Protein AF-A0A842V057-F1 (afdb_monomer_lite)

Foldseek 3Di:
DVVLLVVLLVLLVVQLPDPPFDPVSNVLSVVLNVLCPDPDDLLSSLVVSLVSLVVPPDVPGDPVNVVSSVVSNVSSVVRD

Radius of gyration: 11.75 Å; chains: 1; bounding box: 31×22×29 Å

Structure (mmCIF, N/CA/C/O backbone):
data_AF-A0A842V057-F1
#
_entry.id   AF-A0A842V057-F1
#
loop_
_atom_site.group_PDB
_atom_site.id
_atom_site.type_symbol
_atom_site.label_atom_id
_atom_site.label_alt_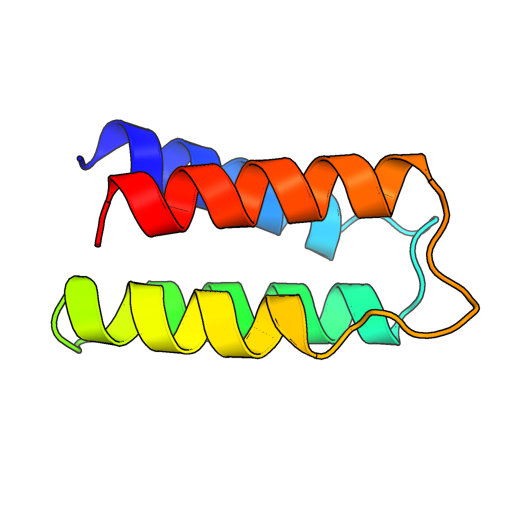id
_atom_site.label_comp_id
_atom_site.label_asym_id
_atom_site.label_entity_id
_atom_site.label_seq_id
_atom_site.pdbx_PDB_ins_code
_atom_site.Cartn_x
_atom_site.Cartn_y
_atom_site.Cartn_z
_atom_site.occupancy
_atom_site.B_iso_or_equiv
_atom_site.auth_seq_id
_atom_site.auth_comp_id
_atom_site.auth_asym_id
_atom_site.auth_atom_id
_atom_site.pdbx_PDB_model_num
ATOM 1 N N . MET A 1 1 ? -10.012 12.071 3.756 1.00 57.69 1 MET A N 1
ATOM 2 C CA . MET A 1 1 ? -9.923 10.774 4.465 1.00 57.69 1 MET A CA 1
ATOM 3 C C . MET A 1 1 ? -10.379 9.577 3.617 1.00 57.69 1 MET A C 1
ATOM 5 O O . MET A 1 1 ? -9.507 8.859 3.154 1.00 57.69 1 MET A O 1
ATOM 9 N N . ARG A 1 2 ? -11.678 9.352 3.317 1.00 69.62 2 ARG A N 1
ATOM 10 C CA . ARG A 1 2 ? -12.093 8.191 2.473 1.00 69.62 2 ARG A CA 1
ATOM 11 C C . ARG A 1 2 ? -11.572 8.248 1.031 1.00 69.62 2 ARG A C 1
ATOM 13 O O . ARG A 1 2 ? -11.296 7.213 0.440 1.00 69.62 2 ARG A O 1
ATOM 20 N N . GLU A 1 3 ? -11.453 9.451 0.479 1.00 81.06 3 GLU A N 1
ATOM 21 C CA . GLU A 1 3 ? -10.982 9.664 -0.893 1.00 81.06 3 GLU A CA 1
ATOM 22 C C . GLU A 1 3 ? -9.480 9.399 -1.037 1.00 81.06 3 GLU A C 1
ATOM 24 O O . GLU A 1 3 ? -9.083 8.672 -1.936 1.00 81.06 3 GLU A O 1
ATOM 29 N N . GLN A 1 4 ? -8.673 9.849 -0.070 1.00 84.62 4 GLN A N 1
ATOM 30 C CA . GLN A 1 4 ? -7.231 9.577 -0.035 1.00 84.62 4 GLN A CA 1
ATOM 31 C C . GLN A 1 4 ? -6.936 8.080 0.122 1.00 84.62 4 GLN A C 1
ATOM 33 O O . GLN A 1 4 ? -6.069 7.549 -0.559 1.00 84.62 4 GLN A O 1
ATOM 38 N N . LEU A 1 5 ? -7.688 7.362 0.968 1.00 87.81 5 LEU A N 1
ATOM 39 C CA . LEU A 1 5 ? -7.516 5.911 1.087 1.00 87.81 5 LEU A CA 1
ATOM 40 C C . LEU A 1 5 ? -7.887 5.193 -0.220 1.00 87.81 5 LEU A C 1
ATOM 42 O O . LEU A 1 5 ? -7.215 4.246 -0.612 1.00 87.81 5 LEU A O 1
ATOM 46 N N . ARG A 1 6 ? -8.932 5.652 -0.920 1.00 89.31 6 ARG A N 1
ATOM 47 C CA . ARG A 1 6 ? -9.304 5.112 -2.235 1.00 89.31 6 ARG A CA 1
ATOM 48 C C . ARG A 1 6 ? -8.218 5.376 -3.281 1.00 89.31 6 ARG A C 1
ATOM 50 O O . ARG A 1 6 ? -7.930 4.485 -4.071 1.00 89.31 6 ARG A O 1
ATOM 57 N N . GLU A 1 7 ? -7.624 6.564 -3.274 1.00 90.44 7 GLU A N 1
ATOM 58 C CA . GLU A 1 7 ? -6.501 6.916 -4.146 1.00 90.44 7 GLU A CA 1
ATOM 59 C C . GLU A 1 7 ? -5.290 6.012 -3.884 1.00 90.44 7 GLU A C 1
ATOM 61 O O . GLU A 1 7 ? -4.778 5.391 -4.814 1.00 90.44 7 GLU A O 1
ATOM 66 N N . ILE A 1 8 ? -4.900 5.847 -2.616 1.00 91.88 8 ILE A N 1
ATOM 67 C CA . ILE A 1 8 ? -3.827 4.932 -2.199 1.00 91.88 8 ILE A CA 1
ATOM 68 C C . ILE A 1 8 ? -4.100 3.512 -2.695 1.00 91.88 8 ILE A C 1
ATOM 70 O O . ILE A 1 8 ? -3.223 2.884 -3.281 1.00 91.88 8 ILE A O 1
ATOM 74 N N . MET A 1 9 ? -5.322 3.016 -2.499 1.00 92.88 9 MET A N 1
ATOM 75 C CA . MET A 1 9 ? -5.718 1.680 -2.943 1.00 92.88 9 MET A CA 1
ATOM 76 C C . MET A 1 9 ? -5.628 1.521 -4.463 1.00 92.88 9 MET A C 1
ATOM 78 O O . MET A 1 9 ? -5.182 0.475 -4.921 1.00 92.88 9 MET A O 1
ATOM 82 N N . GLY A 1 10 ? -5.985 2.548 -5.238 1.00 92.50 10 GLY A N 1
ATOM 83 C CA . GLY A 1 10 ? -5.822 2.537 -6.695 1.00 92.50 10 GLY A CA 1
ATOM 84 C C . GLY A 1 10 ? -4.353 2.471 -7.119 1.00 92.50 10 GLY A C 1
ATOM 85 O O . GLY A 1 10 ? -3.985 1.641 -7.944 1.00 92.50 10 GLY A O 1
ATOM 86 N N . ILE A 1 11 ? -3.489 3.281 -6.499 1.00 91.38 11 ILE A N 1
ATOM 87 C CA . ILE A 1 11 ? -2.047 3.280 -6.796 1.00 91.38 11 ILE A CA 1
ATOM 88 C C . ILE A 1 11 ? -1.408 1.931 -6.425 1.00 91.38 11 ILE A C 1
ATOM 90 O O . ILE A 1 11 ? -0.554 1.425 -7.158 1.00 91.38 11 ILE A O 1
ATOM 94 N N . LEU A 1 12 ? -1.797 1.347 -5.288 1.00 93.06 12 LEU A N 1
ATOM 95 C CA . LEU A 1 12 ? -1.315 0.034 -4.859 1.00 93.06 12 LEU A CA 1
ATOM 96 C C . LEU A 1 12 ? -1.790 -1.076 -5.803 1.00 93.06 12 LEU A C 1
ATOM 98 O O . LEU A 1 12 ? -0.994 -1.946 -6.147 1.00 93.06 12 LEU A O 1
ATOM 102 N N . ASP A 1 13 ? -3.046 -1.046 -6.251 1.00 93.31 13 ASP A N 1
ATOM 103 C CA . ASP A 1 13 ? -3.571 -2.040 -7.191 1.00 93.31 13 ASP A CA 1
ATOM 104 C C . ASP A 1 13 ? -2.821 -1.982 -8.532 1.00 93.31 13 ASP A C 1
ATOM 106 O O . ASP A 1 13 ? -2.327 -3.009 -9.006 1.00 93.31 13 ASP A O 1
ATOM 110 N N . ASP A 1 14 ? -2.599 -0.779 -9.072 1.00 91.81 14 ASP A N 1
ATOM 111 C CA . ASP A 1 14 ? -1.795 -0.560 -10.281 1.00 91.81 14 ASP A CA 1
ATOM 112 C C . ASP A 1 14 ? -0.376 -1.131 -10.138 1.00 91.81 14 ASP A C 1
ATOM 114 O O . ASP A 1 14 ? 0.108 -1.850 -11.013 1.00 91.81 14 ASP A O 1
ATOM 118 N N . LEU A 1 15 ? 0.299 -0.840 -9.020 1.00 89.62 15 LEU A N 1
ATOM 119 C CA . LEU A 1 15 ? 1.644 -1.356 -8.753 1.00 89.62 15 LEU A CA 1
ATOM 120 C C . LEU A 1 15 ? 1.645 -2.878 -8.602 1.00 89.62 15 LEU A C 1
ATOM 122 O O . LEU A 1 15 ? 2.543 -3.544 -9.112 1.00 89.62 15 LEU A O 1
ATOM 126 N N . SER A 1 16 ? 0.649 -3.449 -7.924 1.00 90.50 16 SER A N 1
ATOM 127 C CA . SER A 1 16 ? 0.553 -4.897 -7.721 1.00 90.50 16 SER A CA 1
ATOM 128 C C . SER A 1 16 ? 0.376 -5.668 -9.033 1.00 90.50 16 SER A C 1
ATOM 130 O O . SER A 1 16 ? 0.819 -6.812 -9.125 1.00 90.50 16 SER A O 1
ATOM 132 N N . ASN A 1 17 ? -0.194 -5.028 -10.058 1.00 90.88 17 ASN A N 1
ATOM 133 C CA . ASN A 1 17 ? -0.445 -5.614 -11.373 1.00 90.88 17 ASN A CA 1
ATOM 134 C C . ASN A 1 17 ? 0.632 -5.272 -12.421 1.00 90.88 17 ASN A C 1
ATOM 136 O O . ASN A 1 17 ? 0.627 -5.845 -13.514 1.00 90.88 17 ASN A O 1
ATOM 140 N N . ASP A 1 18 ? 1.588 -4.390 -12.110 1.00 88.12 18 ASP A N 1
ATOM 141 C CA . ASP A 1 18 ? 2.640 -4.000 -13.051 1.00 88.12 18 ASP A CA 1
ATOM 142 C C . ASP A 1 18 ? 3.688 -5.119 -13.217 1.00 88.12 18 ASP A C 1
ATOM 144 O O . ASP A 1 18 ? 4.468 -5.462 -12.320 1.00 88.12 18 ASP A O 1
ATOM 148 N N . ILE A 1 19 ? 3.713 -5.722 -14.407 1.00 85.88 19 ILE A N 1
ATOM 149 C CA . ILE A 1 19 ? 4.637 -6.809 -14.752 1.00 85.88 19 ILE A CA 1
ATOM 150 C C . ILE A 1 19 ? 6.095 -6.346 -14.864 1.00 85.88 19 ILE A C 1
ATOM 152 O O . ILE A 1 19 ? 6.994 -7.183 -14.766 1.00 85.88 19 ILE A O 1
ATOM 156 N N . ASN A 1 20 ? 6.335 -5.042 -15.030 1.00 85.56 20 ASN A N 1
ATOM 157 C CA . ASN A 1 20 ? 7.674 -4.471 -15.177 1.00 85.56 20 ASN A CA 1
ATOM 158 C C . ASN A 1 20 ? 8.388 -4.299 -13.836 1.00 85.56 20 ASN A C 1
ATOM 160 O O . ASN A 1 20 ? 9.616 -4.214 -13.805 1.00 85.56 20 ASN A O 1
ATOM 164 N N . ILE A 1 21 ? 7.649 -4.282 -12.724 1.00 84.44 21 ILE A N 1
ATOM 165 C CA . ILE A 1 21 ? 8.258 -4.199 -11.399 1.00 84.44 21 ILE A CA 1
ATOM 166 C C . ILE A 1 21 ? 8.695 -5.584 -10.904 1.00 84.44 21 ILE A C 1
ATOM 168 O O . ILE A 1 21 ? 8.238 -6.630 -11.370 1.00 84.44 21 ILE A O 1
ATOM 172 N N . SER A 1 22 ? 9.623 -5.635 -9.951 1.00 84.75 22 SER A N 1
ATOM 173 C CA . SER A 1 22 ? 10.094 -6.924 -9.436 1.00 84.75 22 SER A CA 1
ATOM 174 C C . SER A 1 22 ? 8.995 -7.654 -8.650 1.00 84.75 22 SER A C 1
ATOM 176 O O . SER A 1 22 ? 8.181 -7.039 -7.956 1.00 84.75 22 SER A O 1
ATOM 178 N N . LYS A 1 23 ? 9.000 -8.995 -8.701 1.00 85.19 23 LYS A N 1
ATOM 179 C CA . LYS A 1 23 ? 8.048 -9.838 -7.953 1.00 85.19 23 LYS A CA 1
ATOM 180 C C . LYS A 1 23 ? 8.024 -9.496 -6.458 1.00 85.19 23 LYS A C 1
ATOM 182 O O . LYS A 1 23 ? 6.955 -9.485 -5.859 1.00 85.19 23 LYS A O 1
ATOM 187 N N . ASN A 1 24 ? 9.187 -9.188 -5.882 1.00 83.88 24 ASN A N 1
ATOM 188 C CA . ASN A 1 24 ? 9.319 -8.845 -4.466 1.00 83.88 24 ASN A CA 1
ATOM 189 C C . ASN A 1 24 ? 8.566 -7.553 -4.124 1.00 83.88 24 ASN A C 1
ATOM 191 O O . ASN A 1 24 ? 7.904 -7.486 -3.092 1.00 83.88 24 ASN A O 1
ATOM 195 N N . VAL A 1 25 ? 8.628 -6.544 -5.001 1.00 85.62 25 VAL A N 1
ATOM 196 C CA . VAL A 1 25 ? 7.881 -5.293 -4.815 1.00 85.62 25 VAL A CA 1
ATOM 197 C C . VAL A 1 25 ? 6.380 -5.540 -4.975 1.00 85.62 25 VAL A C 1
ATOM 199 O O . VAL A 1 25 ? 5.632 -5.148 -4.085 1.00 85.62 25 VAL A O 1
ATOM 202 N N . ARG A 1 26 ? 5.933 -6.272 -6.012 1.00 88.81 26 ARG A N 1
ATOM 203 C CA . ARG A 1 26 ? 4.502 -6.630 -6.171 1.00 88.81 26 ARG A CA 1
ATOM 204 C C . ARG A 1 26 ? 3.935 -7.345 -4.952 1.00 88.81 26 ARG A C 1
ATOM 206 O O . ARG A 1 26 ? 2.846 -7.014 -4.490 1.00 88.81 26 ARG A O 1
ATOM 213 N N . GLN A 1 27 ? 4.669 -8.330 -4.434 1.00 88.69 27 GLN A N 1
ATOM 214 C CA . GLN A 1 27 ? 4.235 -9.096 -3.272 1.00 88.69 27 GLN A CA 1
ATOM 215 C C . GLN A 1 27 ? 4.074 -8.188 -2.050 1.00 88.69 27 GLN A C 1
ATOM 217 O O . GLN A 1 27 ? 3.052 -8.251 -1.376 1.00 88.69 27 GLN A O 1
ATOM 222 N N . ARG A 1 28 ? 5.032 -7.288 -1.810 1.00 88.12 28 ARG A N 1
ATOM 223 C CA . ARG A 1 28 ? 4.951 -6.346 -0.691 1.00 88.12 28 ARG A CA 1
ATOM 224 C C . ARG A 1 28 ? 3.793 -5.361 -0.838 1.00 88.12 28 ARG A C 1
ATOM 226 O O . ARG A 1 28 ? 3.083 -5.110 0.126 1.00 88.12 28 ARG A O 1
ATOM 233 N N . VAL A 1 29 ? 3.577 -4.832 -2.040 1.00 91.06 29 VAL A N 1
ATOM 234 C CA . VAL A 1 29 ? 2.419 -3.977 -2.341 1.00 91.06 29 VAL A CA 1
ATOM 235 C C . VAL A 1 29 ? 1.111 -4.726 -2.057 1.00 91.06 29 VAL A C 1
ATOM 237 O O . VAL A 1 29 ? 0.207 -4.171 -1.442 1.00 91.06 29 VAL A O 1
ATOM 240 N N . SER A 1 30 ? 1.041 -6.012 -2.407 1.00 92.81 30 SER A N 1
ATOM 241 C CA . SER A 1 30 ? -0.121 -6.857 -2.101 1.00 92.81 30 SER A CA 1
ATOM 242 C C . SER A 1 30 ? -0.322 -7.045 -0.591 1.00 92.81 30 SER A C 1
ATOM 244 O O . SER A 1 30 ? -1.448 -6.979 -0.108 1.00 92.81 30 SER A O 1
ATOM 246 N N . GLU A 1 31 ? 0.757 -7.224 0.179 1.00 93.19 31 GLU A N 1
ATOM 247 C CA . GLU A 1 31 ? 0.703 -7.289 1.650 1.00 93.19 31 GLU A CA 1
ATOM 248 C C . GLU A 1 31 ? 0.158 -5.982 2.253 1.00 93.19 31 GLU A C 1
ATOM 250 O O . GLU A 1 31 ? -0.672 -6.020 3.162 1.00 93.19 31 GLU A O 1
ATOM 255 N N . VAL A 1 32 ? 0.552 -4.827 1.708 1.00 94.06 32 VAL A N 1
ATOM 256 C CA . VAL A 1 32 ? 0.040 -3.514 2.134 1.00 94.06 32 VAL A CA 1
ATOM 257 C C . VAL A 1 32 ? -1.460 -3.388 1.863 1.00 94.06 32 VAL A C 1
ATOM 259 O O . VAL A 1 32 ? -2.197 -2.931 2.735 1.00 94.06 32 VAL A O 1
ATOM 262 N N . ILE A 1 33 ? -1.940 -3.841 0.700 1.00 94.88 33 ILE A N 1
ATOM 263 C CA . ILE A 1 33 ? -3.379 -3.864 0.384 1.00 94.88 33 ILE A CA 1
ATOM 264 C C . ILE A 1 33 ? -4.147 -4.701 1.417 1.00 94.88 33 ILE A C 1
ATOM 266 O O . ILE A 1 33 ? -5.221 -4.298 1.865 1.00 94.88 33 ILE A O 1
ATOM 270 N N . VAL A 1 34 ? -3.608 -5.851 1.829 1.00 95.19 34 VAL A N 1
ATOM 271 C CA . VAL A 1 34 ? -4.232 -6.692 2.866 1.00 95.19 34 VAL A CA 1
ATOM 272 C C . VAL A 1 34 ? -4.284 -5.961 4.209 1.00 95.19 34 VAL A C 1
ATOM 274 O O . VAL A 1 34 ? -5.327 -5.970 4.862 1.00 95.19 34 VAL A O 1
ATOM 277 N N . VAL A 1 35 ? -3.199 -5.291 4.606 1.00 94.69 35 VAL A N 1
ATOM 278 C CA . VAL A 1 35 ? -3.146 -4.495 5.844 1.00 94.69 35 VAL A CA 1
ATOM 279 C C . VAL A 1 35 ? -4.184 -3.375 5.831 1.00 94.69 35 VAL A C 1
ATOM 281 O O . VAL A 1 35 ? -4.939 -3.234 6.788 1.00 94.69 35 VAL A O 1
ATOM 284 N N . LEU A 1 36 ? -4.283 -2.611 4.743 1.00 92.81 36 LEU A N 1
ATOM 285 C CA . LEU A 1 36 ? -5.229 -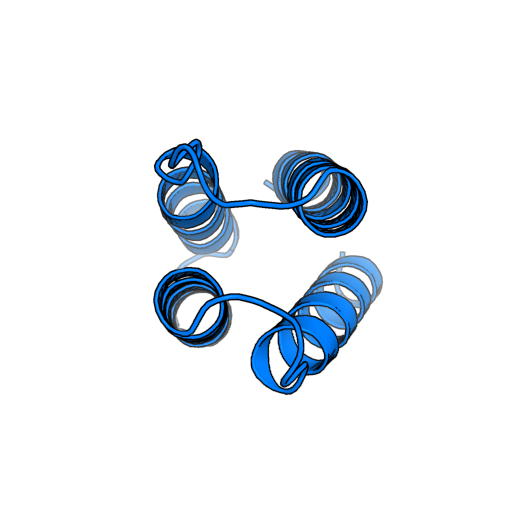1.494 4.650 1.00 92.81 36 LEU A CA 1
ATOM 286 C C . LEU A 1 36 ? -6.703 -1.942 4.653 1.00 92.81 36 LEU A C 1
ATOM 288 O O . LEU A 1 36 ? -7.571 -1.164 5.049 1.00 92.81 36 LEU A O 1
ATOM 292 N N . ASN A 1 37 ? -6.984 -3.192 4.269 1.00 93.06 37 ASN A N 1
ATOM 293 C CA . ASN A 1 37 ? -8.324 -3.787 4.280 1.00 93.06 37 ASN A CA 1
ATOM 294 C C . ASN A 1 37 ? -8.688 -4.522 5.580 1.00 93.06 37 ASN A C 1
ATOM 296 O O . ASN A 1 37 ? -9.807 -5.021 5.688 1.00 93.06 37 ASN A O 1
ATOM 300 N N . ASN A 1 38 ? -7.778 -4.635 6.549 1.00 91.81 38 ASN A N 1
ATOM 301 C CA . ASN A 1 38 ? -8.086 -5.325 7.802 1.00 91.81 38 ASN A CA 1
ATOM 302 C C . ASN A 1 38 ? -9.087 -4.524 8.669 1.00 91.81 38 ASN A C 1
ATOM 304 O O . ASN A 1 38 ? -9.358 -3.349 8.411 1.00 91.81 38 ASN A O 1
ATOM 308 N N . ASP A 1 39 ? -9.608 -5.137 9.733 1.00 92.06 39 ASP A N 1
ATOM 309 C CA . ASP A 1 39 ? -10.575 -4.507 10.652 1.00 92.06 39 ASP A CA 1
ATOM 310 C C . ASP A 1 39 ? -9.933 -3.680 11.786 1.00 92.06 39 ASP A C 1
ATOM 312 O O . ASP A 1 39 ? -10.618 -3.273 12.723 1.00 92.06 39 ASP A O 1
ATOM 316 N N . ALA A 1 40 ? -8.624 -3.407 11.736 1.00 92.06 40 ALA A N 1
ATOM 317 C CA . ALA A 1 40 ? -7.956 -2.606 12.762 1.00 92.06 40 ALA A CA 1
ATOM 318 C C . ALA A 1 40 ? -8.382 -1.123 12.717 1.00 92.06 40 ALA A C 1
ATOM 320 O O . ALA A 1 40 ? -9.146 -0.677 11.854 1.0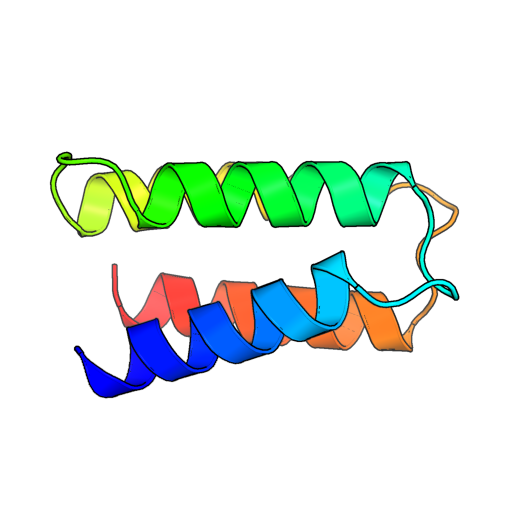0 92.06 40 ALA A O 1
ATOM 321 N N . GLU A 1 41 ? -7.862 -0.318 13.639 1.00 92.69 41 GLU A N 1
ATOM 322 C CA . GLU A 1 41 ? -8.001 1.135 13.553 1.00 92.69 41 GLU A CA 1
ATOM 323 C C . GLU A 1 41 ? -7.189 1.701 12.381 1.00 92.69 41 GLU A C 1
ATOM 325 O O . GLU A 1 41 ? -6.153 1.156 12.000 1.00 92.69 41 GLU A O 1
ATOM 330 N N . LEU A 1 42 ? -7.661 2.805 11.793 1.00 89.94 42 LEU A N 1
ATOM 331 C CA . LEU A 1 42 ? -7.048 3.398 10.601 1.00 89.94 42 LEU A CA 1
ATOM 332 C C . LEU A 1 42 ? -5.572 3.762 10.820 1.00 89.94 42 LEU A C 1
ATOM 334 O O . LEU A 1 42 ? -4.749 3.404 9.986 1.00 89.94 42 LEU A O 1
ATOM 338 N N . ALA A 1 43 ? -5.241 4.390 11.952 1.00 90.81 43 ALA A N 1
ATOM 339 C CA . ALA A 1 43 ? -3.864 4.744 12.297 1.00 90.81 43 ALA A CA 1
ATOM 340 C C . ALA A 1 43 ? -2.956 3.503 12.351 1.00 90.81 43 ALA A C 1
ATOM 342 O O . ALA A 1 43 ? -1.903 3.471 11.724 1.00 90.81 43 ALA A O 1
ATOM 343 N N . VAL A 1 44 ? -3.426 2.418 12.981 1.00 92.62 44 VAL A N 1
ATOM 344 C CA . VAL A 1 44 ? -2.682 1.149 13.062 1.00 92.62 44 VAL A CA 1
ATOM 345 C C . VAL A 1 44 ? -2.430 0.556 11.671 1.00 92.62 44 VAL A C 1
ATOM 347 O O . VAL A 1 44 ? -1.340 0.050 11.404 1.00 92.62 44 VAL A O 1
ATOM 350 N N . LYS A 1 45 ? -3.413 0.628 10.763 1.00 93.62 45 LYS A N 1
ATOM 351 C CA . LYS A 1 45 ? -3.243 0.181 9.369 1.00 93.62 45 LYS A CA 1
ATOM 352 C C . LYS A 1 45 ? -2.218 1.022 8.624 1.00 93.62 45 LYS A C 1
ATOM 354 O O . LYS A 1 45 ? -1.386 0.463 7.913 1.00 93.62 45 LYS A O 1
ATOM 359 N N . CYS A 1 46 ? -2.293 2.343 8.768 1.00 93.12 46 CYS A N 1
ATOM 360 C CA . CYS A 1 46 ? -1.376 3.275 8.126 1.00 93.12 46 CYS A CA 1
ATOM 361 C C . CYS A 1 46 ? 0.061 3.048 8.608 1.00 93.12 46 CYS A C 1
ATOM 363 O O . CYS A 1 46 ? 0.945 2.875 7.772 1.00 93.12 46 CYS A O 1
ATOM 365 N N . ASP A 1 47 ? 0.276 2.913 9.917 1.00 93.12 47 ASP A N 1
ATOM 366 C CA . ASP A 1 47 ? 1.591 2.619 10.498 1.00 93.12 47 ASP A CA 1
ATOM 367 C C . ASP A 1 47 ? 2.178 1.305 9.965 1.00 93.12 47 ASP A C 1
ATOM 369 O O . ASP A 1 47 ? 3.336 1.247 9.539 1.00 93.12 47 ASP A O 1
ATOM 373 N N . GLN A 1 48 ? 1.374 0.239 9.934 1.00 93.31 48 GLN A N 1
ATOM 374 C CA . GLN A 1 48 ? 1.800 -1.056 9.396 1.00 93.31 48 GLN A CA 1
ATOM 375 C C . GLN A 1 48 ? 2.122 -0.977 7.896 1.00 93.31 48 GLN A C 1
ATOM 377 O O . GLN A 1 48 ? 3.125 -1.538 7.447 1.00 93.31 48 GLN A O 1
ATOM 382 N N . ALA A 1 49 ? 1.303 -0.265 7.118 1.00 93.56 49 ALA A N 1
ATOM 383 C CA . ALA A 1 49 ? 1.519 -0.050 5.690 1.00 93.56 49 ALA A CA 1
ATOM 384 C C . ALA A 1 49 ? 2.817 0.728 5.414 1.00 93.56 49 ALA A C 1
ATOM 386 O O . ALA A 1 49 ? 3.603 0.321 4.554 1.00 93.56 49 ALA A O 1
ATOM 387 N N . ILE A 1 50 ? 3.072 1.799 6.173 1.00 92.94 50 ILE A N 1
ATOM 388 C CA . ILE A 1 50 ? 4.298 2.602 6.088 1.00 92.94 50 ILE A CA 1
ATOM 389 C C . ILE A 1 50 ? 5.517 1.726 6.367 1.00 92.94 50 ILE A C 1
ATOM 391 O O . ILE A 1 50 ? 6.453 1.702 5.568 1.00 92.94 50 ILE A O 1
ATOM 395 N N . GLN A 1 51 ? 5.497 0.945 7.451 1.00 91.19 51 GLN A N 1
ATOM 396 C CA . GLN A 1 51 ? 6.604 0.044 7.773 1.00 91.19 51 GLN A CA 1
ATOM 397 C C . GLN A 1 51 ? 6.886 -0.932 6.625 1.00 91.19 51 GLN A C 1
ATOM 399 O O . GLN A 1 51 ? 8.028 -1.045 6.180 1.00 91.19 51 GLN A O 1
ATOM 404 N N . LEU A 1 52 ? 5.856 -1.591 6.090 1.00 90.12 52 LEU A N 1
ATOM 405 C CA . LEU A 1 52 ? 5.995 -2.557 4.996 1.00 90.12 52 LEU A CA 1
ATOM 406 C C . LEU A 1 52 ? 6.625 -1.959 3.727 1.00 90.12 52 LEU A C 1
ATOM 408 O O . LEU A 1 52 ? 7.422 -2.647 3.073 1.00 90.12 52 LEU A O 1
ATOM 412 N N . LEU A 1 53 ? 6.288 -0.711 3.388 1.00 87.75 53 LEU A N 1
ATOM 413 C CA . LEU A 1 53 ? 6.812 -0.002 2.217 1.00 87.75 53 LEU A CA 1
ATOM 414 C C . LEU A 1 53 ? 8.252 0.499 2.420 1.00 87.75 53 LEU A C 1
ATOM 416 O O . LEU A 1 53 ? 9.061 0.394 1.497 1.00 87.75 53 LEU A O 1
ATOM 420 N N . THR A 1 54 ? 8.600 0.970 3.619 1.00 82.56 54 THR A N 1
ATOM 421 C CA . THR A 1 54 ? 9.915 1.568 3.922 1.00 82.56 54 THR A CA 1
ATOM 422 C C . THR A 1 54 ? 11.070 0.562 3.878 1.00 82.56 54 THR A C 1
ATOM 424 O O . THR A 1 54 ? 12.179 0.909 3.480 1.00 82.56 54 THR A O 1
ATOM 427 N N . PHE A 1 55 ? 10.843 -0.713 4.213 1.00 63.59 55 PHE A N 1
ATOM 428 C CA . PHE A 1 55 ? 11.915 -1.726 4.233 1.00 63.59 55 PHE A CA 1
ATOM 429 C C . PHE A 1 55 ? 12.469 -2.115 2.850 1.00 63.59 55 PHE A C 1
ATOM 431 O O . PHE A 1 55 ? 13.359 -2.963 2.771 1.00 63.59 55 PHE A O 1
ATOM 438 N N . ASN A 1 56 ? 11.943 -1.560 1.756 1.00 59.78 56 ASN A N 1
ATOM 439 C CA . ASN A 1 56 ? 12.197 -2.063 0.410 1.00 59.78 56 ASN A CA 1
ATOM 440 C C . ASN A 1 56 ? 13.146 -1.198 -0.430 1.00 59.78 56 ASN A C 1
ATOM 442 O O . ASN A 1 56 ? 13.031 -1.182 -1.647 1.00 59.78 56 ASN A O 1
ATOM 446 N N . GLU A 1 57 ? 14.154 -0.549 0.153 1.00 57.84 57 GLU A N 1
ATOM 447 C CA . GLU A 1 57 ? 15.278 -0.003 -0.632 1.00 57.84 57 GLU A CA 1
ATOM 448 C C . GLU A 1 57 ? 16.247 -1.106 -1.113 1.00 57.84 57 GLU A C 1
ATOM 450 O O . GLU A 1 57 ? 17.468 -0.999 -1.010 1.00 57.84 57 GLU A O 1
ATOM 455 N N . GLY A 1 58 ? 15.713 -2.209 -1.646 1.00 58.72 58 GLY A N 1
ATOM 456 C CA . GLY A 1 58 ? 16.525 -3.208 -2.330 1.00 58.72 58 GLY A CA 1
ATOM 457 C C . GLY A 1 58 ? 17.220 -2.601 -3.563 1.00 58.72 58 GLY A C 1
ATOM 458 O O . GLY A 1 58 ? 16.686 -1.679 -4.188 1.00 58.72 58 GLY A O 1
ATOM 459 N N . PRO A 1 59 ? 18.381 -3.133 -3.987 1.00 55.34 59 PRO A N 1
ATOM 460 C CA . PRO A 1 59 ? 19.191 -2.542 -5.060 1.00 55.34 59 PRO A CA 1
ATOM 461 C C . PRO A 1 59 ? 18.519 -2.531 -6.449 1.00 55.34 59 PRO A C 1
ATOM 463 O O . PRO A 1 59 ? 19.022 -1.873 -7.354 1.00 55.34 59 PRO A O 1
ATOM 466 N N . ASN A 1 60 ? 17.380 -3.217 -6.622 1.00 64.56 60 ASN A N 1
ATOM 467 C CA . ASN A 1 60 ? 16.736 -3.471 -7.918 1.00 64.56 60 ASN A CA 1
ATOM 468 C C . ASN A 1 60 ? 15.389 -2.749 -8.124 1.00 64.56 60 ASN A C 1
ATOM 470 O O . ASN A 1 60 ? 14.602 -3.177 -8.968 1.00 64.56 60 ASN A O 1
ATOM 474 N N . ILE A 1 61 ? 15.084 -1.693 -7.362 1.00 74.62 61 ILE A N 1
ATOM 475 C CA . ILE A 1 61 ? 13.909 -0.855 -7.654 1.00 74.62 61 ILE A CA 1
ATOM 476 C C . ILE A 1 61 ? 14.319 0.282 -8.589 1.00 74.62 61 ILE A C 1
ATOM 478 O O . ILE A 1 61 ? 15.226 1.060 -8.275 1.00 74.62 61 ILE A O 1
ATOM 482 N N . ASP A 1 62 ? 13.643 0.381 -9.731 1.00 81.12 62 ASP A N 1
ATOM 483 C CA . ASP A 1 62 ? 13.824 1.474 -10.676 1.00 81.12 62 ASP A CA 1
ATOM 484 C C . ASP A 1 62 ? 13.353 2.816 -10.086 1.00 81.12 62 ASP A C 1
ATOM 486 O O . ASP A 1 62 ? 12.568 2.885 -9.136 1.00 81.12 62 ASP A O 1
ATOM 490 N N . SER A 1 63 ? 13.853 3.915 -10.650 1.00 82.69 63 SER A N 1
ATOM 491 C CA . SER A 1 63 ? 13.574 5.253 -10.123 1.00 82.69 63 SER A CA 1
ATOM 492 C C . SER A 1 63 ? 12.088 5.615 -10.141 1.00 82.69 63 SER A C 1
ATOM 494 O O . SER A 1 63 ? 11.643 6.345 -9.260 1.00 82.69 63 SER A O 1
ATOM 496 N N . PHE A 1 64 ? 11.324 5.129 -11.119 1.00 84.75 64 PHE A N 1
ATOM 497 C CA . 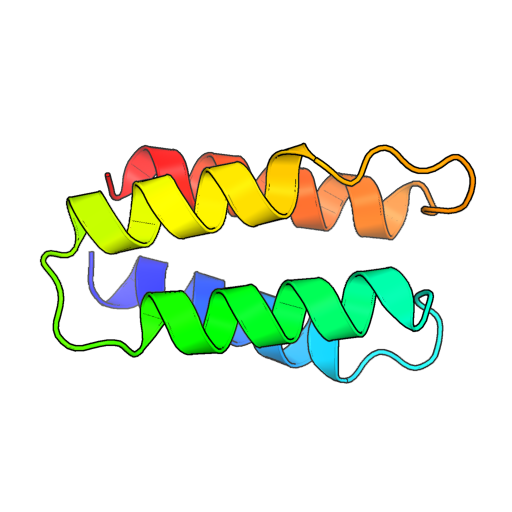PHE A 1 64 ? 9.905 5.447 -11.248 1.00 84.75 64 PHE A CA 1
ATOM 498 C C . PHE A 1 64 ? 9.085 4.753 -10.157 1.00 84.75 64 PHE A C 1
ATOM 500 O O . PHE A 1 64 ? 8.288 5.401 -9.473 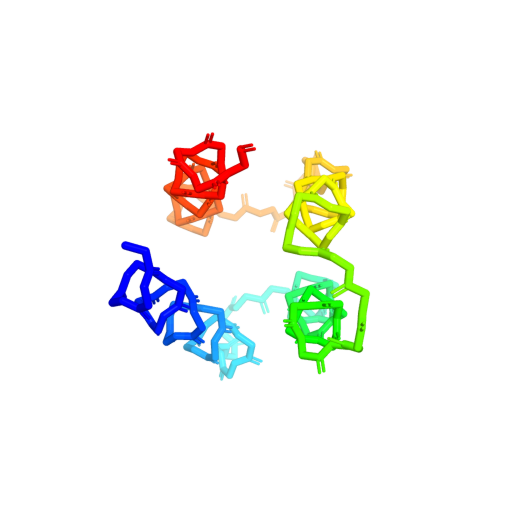1.00 84.75 64 PHE A O 1
ATOM 507 N N . THR A 1 65 ? 9.345 3.468 -9.913 1.00 84.12 65 THR A N 1
ATOM 508 C CA . THR A 1 65 ? 8.720 2.720 -8.814 1.00 84.12 65 THR A CA 1
ATOM 509 C C . THR A 1 65 ? 9.078 3.319 -7.455 1.00 84.12 65 THR A C 1
ATOM 511 O O . THR A 1 65 ? 8.202 3.451 -6.600 1.00 84.12 65 THR A O 1
ATOM 514 N N . LYS A 1 66 ? 10.327 3.769 -7.259 1.00 85.94 66 LYS A N 1
ATOM 515 C CA . LYS A 1 66 ? 10.722 4.497 -6.040 1.00 85.94 66 LYS A CA 1
ATOM 516 C C . LYS A 1 66 ? 9.878 5.751 -5.840 1.00 85.94 66 LYS A C 1
ATOM 518 O O . LYS A 1 66 ? 9.306 5.913 -4.768 1.00 85.94 66 LYS A O 1
ATOM 523 N N . THR A 1 67 ? 9.742 6.604 -6.856 1.00 87.81 67 THR A N 1
ATOM 524 C CA . THR A 1 67 ? 8.917 7.818 -6.753 1.00 87.81 67 THR A CA 1
ATOM 525 C C . THR A 1 67 ? 7.469 7.492 -6.388 1.00 87.81 67 THR A C 1
ATOM 527 O O . THR A 1 67 ? 6.903 8.156 -5.524 1.00 87.81 67 THR A O 1
ATOM 530 N N . ARG A 1 68 ? 6.885 6.438 -6.971 1.00 87.06 68 ARG A N 1
ATOM 531 C CA . ARG A 1 68 ? 5.523 6.003 -6.621 1.00 87.06 68 ARG A CA 1
ATOM 532 C C . ARG A 1 68 ? 5.402 5.541 -5.166 1.00 87.06 68 ARG A C 1
ATOM 534 O O . ARG A 1 68 ? 4.440 5.911 -4.499 1.00 87.06 68 ARG A O 1
ATOM 541 N N . ILE A 1 69 ? 6.373 4.776 -4.662 1.00 88.31 69 ILE A N 1
ATOM 542 C CA . ILE A 1 69 ? 6.413 4.352 -3.251 1.00 88.31 69 ILE A CA 1
ATOM 543 C C . ILE A 1 69 ? 6.539 5.566 -2.324 1.00 88.31 69 ILE A C 1
ATOM 545 O O . ILE A 1 69 ? 5.825 5.648 -1.331 1.00 88.31 69 ILE A O 1
ATOM 549 N N . TRP A 1 70 ? 7.385 6.537 -2.666 1.00 88.69 70 TRP A N 1
ATOM 550 C CA . TRP A 1 70 ? 7.512 7.784 -1.910 1.00 88.69 70 TRP A CA 1
ATOM 551 C C . TRP A 1 70 ? 6.193 8.560 -1.844 1.00 88.69 70 TRP A C 1
ATOM 553 O O . TRP A 1 70 ? 5.788 8.982 -0.764 1.00 88.69 70 TRP A O 1
ATOM 563 N N . SER A 1 71 ? 5.481 8.693 -2.966 1.00 89.00 71 SER A N 1
ATOM 564 C CA . SER A 1 71 ? 4.152 9.315 -2.974 1.00 89.00 71 SER A CA 1
ATOM 565 C C . SER A 1 71 ? 3.158 8.564 -2.083 1.00 89.00 71 SER A C 1
ATOM 567 O O . SER A 1 71 ? 2.412 9.201 -1.344 1.00 89.00 71 SER A O 1
ATOM 569 N N . LEU A 1 72 ? 3.173 7.226 -2.098 1.00 90.94 72 LEU A N 1
ATOM 570 C CA . LEU A 1 72 ? 2.335 6.404 -1.218 1.00 90.94 72 LEU A CA 1
ATOM 571 C C . LEU A 1 72 ? 2.642 6.636 0.264 1.00 90.94 72 LEU A C 1
ATOM 573 O O . LEU A 1 72 ? 1.711 6.783 1.051 1.00 90.94 72 LEU A O 1
ATOM 577 N N . LEU A 1 73 ? 3.922 6.695 0.637 1.00 91.50 73 LEU A N 1
ATOM 578 C CA . LEU A 1 73 ? 4.346 6.973 2.011 1.00 91.50 73 LEU A CA 1
ATOM 579 C C . LEU A 1 73 ? 3.832 8.337 2.480 1.00 91.50 73 LEU A C 1
ATOM 581 O O . LEU A 1 73 ? 3.167 8.404 3.508 1.00 91.50 73 LEU A O 1
ATOM 585 N N . SER A 1 74 ? 4.026 9.397 1.687 1.00 91.06 74 SER A N 1
ATOM 586 C CA . SER A 1 74 ? 3.525 10.735 2.033 1.00 91.06 74 SER A CA 1
ATOM 587 C C . SER A 1 74 ? 1.999 10.788 2.159 1.00 91.06 74 SER A C 1
ATOM 589 O O . SER A 1 74 ? 1.468 11.483 3.025 1.00 91.06 74 SER A O 1
ATOM 591 N N . LEU A 1 75 ? 1.272 10.052 1.311 1.00 91.00 75 LEU A N 1
ATOM 592 C CA . LEU A 1 75 ? -0.185 9.966 1.408 1.00 91.00 75 LEU A CA 1
ATOM 593 C C . LEU A 1 75 ? -0.621 9.220 2.674 1.00 91.00 75 LEU A C 1
ATOM 595 O O . LEU A 1 75 ? -1.521 9.697 3.365 1.00 91.00 75 LEU A O 1
ATOM 599 N N . LEU A 1 76 ? 0.016 8.092 3.000 1.00 91.38 76 LEU A N 1
ATOM 600 C CA . LEU A 1 76 ? -0.266 7.320 4.215 1.00 91.38 76 LEU A CA 1
ATOM 601 C C . LEU A 1 76 ? 0.020 8.133 5.483 1.00 91.38 76 LEU A C 1
ATOM 603 O O . LEU A 1 76 ? -0.818 8.154 6.381 1.00 91.38 76 LEU A O 1
ATOM 607 N N . GLU A 1 77 ? 1.141 8.856 5.523 1.00 90.50 77 GLU A N 1
ATOM 608 C CA . GLU A 1 77 ? 1.502 9.759 6.625 1.00 90.50 77 GLU A CA 1
ATOM 609 C C . GLU A 1 77 ? 0.498 10.906 6.794 1.00 90.50 77 GLU A C 1
ATOM 611 O O . GLU A 1 77 ? 0.270 11.360 7.906 1.00 90.50 77 GLU A O 1
ATOM 616 N N . SER A 1 78 ? -0.140 11.365 5.711 1.00 89.44 78 SER A N 1
ATOM 617 C CA . SER A 1 78 ? -1.165 12.417 5.790 1.00 89.44 78 SER A CA 1
ATOM 618 C C . SER A 1 78 ? -2.518 11.941 6.340 1.00 89.44 78 SER A C 1
ATOM 620 O O . SER A 1 78 ? -3.372 12.771 6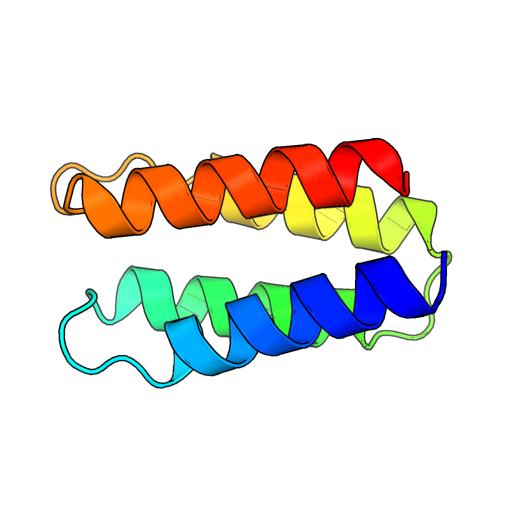.660 1.00 89.44 78 SER A O 1
ATOM 622 N N . ILE A 1 79 ? -2.751 10.622 6.360 1.00 84.44 79 ILE A N 1
ATOM 623 C CA . ILE A 1 79 ? -3.996 9.997 6.839 1.00 84.44 79 ILE A CA 1
ATOM 624 C C . ILE A 1 79 ? -3.862 9.521 8.286 1.00 84.44 79 ILE A C 1
ATOM 626 O O . ILE A 1 79 ? -4.871 9.517 8.998 1.00 84.44 79 ILE A O 1
ATOM 630 N N . SER A 1 80 ? -2.660 9.073 8.665 1.00 77.62 80 SER A N 1
ATOM 631 C CA . SER A 1 80 ? -2.330 8.639 10.024 1.00 77.62 80 SER A CA 1
ATOM 632 C C . SER A 1 80 ? -2.453 9.768 11.042 1.00 77.62 80 SER A C 1
ATOM 634 O O . SER A 1 80 ? -2.762 9.417 12.203 1.00 77.62 80 SER A O 1
#

Secondary structure (DSSP, 8-state):
-HHHHHHHHHHHHHHHH-TTS-HHHHHHHHHHHHHHTSSS-HHHHHHHHHHHHHTT--TT--HHHHHHHHHHHHHHHHH-

pLDDT: mean 86.43, std 9.48, range [55.34, 95.19]

Sequence (80 aa):
MREQLREIMGILDDLSNDINISKNVRQRVSEVIVVLNNDAELAVKCDQAIQLLTFNEGPNIDSFTKTRIWSLLSLLESIS